Protein AF-E5C8M2-F1 (afdb_monomer)

Secondary structure (DSSP, 8-state):
-PPPHHHHHH-----TTSTTTT-HHHHHHHH--SHHHHHHHHHHHHTTS-EEETTEEE--S---HHHHHHHHHH-TTSEEEEEEE--GGGBS-GGGGGT-HHHHHHHHHTEEEEEEEEEETTEEEEEEEEE--SSB-TTSS-B---EEEEEEE-TTS-BSS-BEEE-

pLDDT: mean 90.91, std 11.19, range [49.12, 98.19]

Sequence (167 aa):
MERDYWLASSLTGTAVGTIFEGRPWVEELMNCVNSEEVRNLFKQYLDGRFDFWNGSISQPGEATWEEKYGLLSLFRGGSHLMYVCVNRSDLADPSLEHRYPKLEKILERGQAYASLSWISENKIKVKECIAEGYNGDEDGYGVEPDTWMIGYLNKEGVLQGSFESSE

Nearest PDB structures (foldseek):
  8rza-assembly1_A-2  TM=4.598E-01  e=8.990E-01  Pyrococcus furiosus
  3epu-assembly1_A  TM=5.017E-01  e=3.102E+00  Salmonella enterica subsp. enterica serovar Typhimurium
  8rzf-assembly1_A  TM=2.882E-01  e=4.785E+00  Sulfolobus acidocaldarius

Structure (mmCIF, N/CA/C/O backbone):
data_AF-E5C8M2-F1
#
_entry.id   AF-E5C8M2-F1
#
loop_
_atom_site.group_PDB
_atom_site.id
_atom_site.type_symbol
_atom_site.label_atom_id
_atom_site.label_alt_id
_atom_site.label_comp_id
_atom_site.label_asym_id
_atom_site.label_entity_id
_atom_site.label_seq_id
_atom_site.pdbx_PDB_ins_code
_atom_site.Cartn_x
_atom_site.Cartn_y
_atom_site.Cartn_z
_atom_site.occupancy
_atom_site.B_iso_or_equiv
_atom_site.auth_seq_id
_atom_site.auth_comp_id
_atom_site.auth_asym_id
_atom_site.auth_atom_id
_atom_site.pdbx_PDB_model_num
ATOM 1 N N . MET A 1 1 ? -14.204 13.467 22.872 1.00 61.62 1 MET A N 1
ATOM 2 C CA . MET A 1 1 ? -12.988 14.024 22.247 1.00 61.62 1 MET A CA 1
ATOM 3 C C . MET A 1 1 ? -13.174 13.857 20.750 1.00 61.62 1 MET A C 1
ATOM 5 O O . MET A 1 1 ? -13.637 12.793 20.359 1.00 61.62 1 MET A O 1
ATOM 9 N N . GLU A 1 2 ? -12.976 14.903 19.953 1.00 77.50 2 GLU A N 1
ATOM 10 C CA . GLU A 1 2 ? -13.143 14.824 18.494 1.00 77.50 2 GLU A CA 1
ATOM 11 C C . GLU A 1 2 ? -11.929 14.117 17.876 1.00 77.50 2 GLU A C 1
ATOM 13 O O . GLU A 1 2 ? -10.813 14.280 18.371 1.00 77.50 2 GLU A O 1
ATOM 18 N N . ARG A 1 3 ? -12.156 13.289 16.850 1.00 85.12 3 ARG A N 1
ATOM 19 C CA . ARG A 1 3 ? -11.085 12.570 16.152 1.00 85.12 3 ARG A CA 1
ATOM 20 C C . ARG A 1 3 ? -10.214 13.565 15.379 1.00 85.12 3 ARG A C 1
ATOM 22 O O . ARG A 1 3 ? -10.747 14.478 14.753 1.00 85.12 3 ARG A O 1
ATOM 29 N N . ASP A 1 4 ? -8.894 13.375 15.399 1.00 89.56 4 ASP A N 1
ATOM 30 C CA . ASP A 1 4 ? -7.969 14.219 14.645 1.00 89.56 4 ASP A CA 1
ATOM 31 C C . ASP A 1 4 ? -8.284 14.176 13.134 1.00 89.56 4 ASP A C 1
ATOM 33 O O . ASP A 1 4 ? -8.757 13.170 12.593 1.00 89.56 4 ASP A O 1
ATOM 37 N N . TYR A 1 5 ? -8.071 15.306 12.453 1.00 90.19 5 TYR A N 1
ATOM 38 C CA . TYR A 1 5 ? -8.447 15.472 11.045 1.00 90.19 5 TYR A CA 1
ATOM 39 C C . TYR A 1 5 ? -7.799 14.417 10.140 1.00 90.19 5 TYR A C 1
ATOM 41 O O . TYR A 1 5 ? -8.436 13.889 9.226 1.00 90.19 5 TYR A O 1
ATOM 49 N N . TRP A 1 6 ? -6.533 14.090 10.395 1.00 91.56 6 TRP A N 1
ATOM 50 C CA . TRP A 1 6 ? -5.766 13.165 9.568 1.00 91.56 6 TRP A CA 1
ATOM 51 C C . TRP A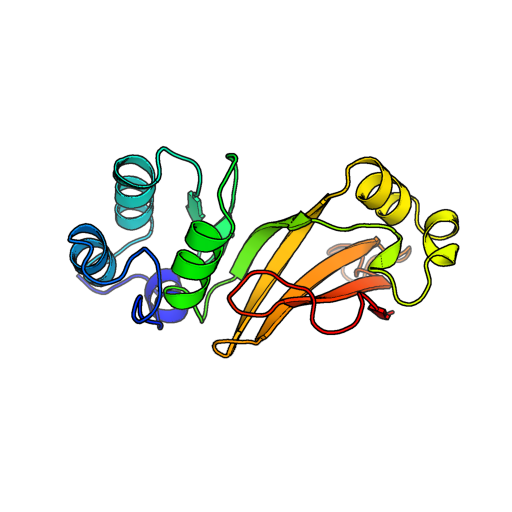 1 6 ? -6.271 11.731 9.691 1.00 91.56 6 TRP A C 1
ATOM 53 O O . TRP A 1 6 ? -6.411 11.030 8.693 1.00 91.56 6 TRP A O 1
ATOM 63 N N . LEU A 1 7 ? -6.596 11.290 10.899 1.00 93.69 7 LEU A N 1
ATOM 64 C CA . LEU A 1 7 ? -7.184 9.990 11.169 1.00 93.69 7 LEU A CA 1
ATOM 65 C C . LEU A 1 7 ? -8.606 9.917 10.616 1.00 93.69 7 LEU A C 1
ATOM 67 O O . LEU A 1 7 ? -8.957 8.926 9.985 1.00 93.69 7 LEU A O 1
ATOM 71 N N . ALA A 1 8 ? -9.409 10.969 10.793 1.00 92.75 8 ALA A N 1
ATOM 72 C CA . ALA A 1 8 ? -10.768 11.027 10.255 1.00 92.75 8 ALA A CA 1
ATOM 73 C C . ALA A 1 8 ? -10.798 10.969 8.719 1.00 92.75 8 ALA A C 1
ATOM 75 O O . ALA A 1 8 ? -11.665 10.312 8.147 1.00 92.75 8 ALA A O 1
ATOM 76 N N . SER A 1 9 ? -9.848 11.631 8.055 1.00 93.25 9 SER A N 1
ATOM 77 C CA . SER A 1 9 ? -9.740 11.635 6.591 1.00 93.25 9 SER A CA 1
ATOM 78 C C . SER A 1 9 ? -9.107 10.362 6.024 1.00 93.25 9 SER A C 1
ATOM 80 O O . SER A 1 9 ? -9.485 9.938 4.933 1.00 93.25 9 SER A O 1
ATOM 82 N N . SER A 1 10 ? -8.190 9.718 6.752 1.00 95.75 10 SER A N 1
ATOM 83 C CA . SER A 1 10 ? -7.494 8.518 6.271 1.00 95.75 10 SER A CA 1
ATOM 84 C C . SER A 1 10 ? -8.232 7.210 6.568 1.00 95.75 10 SER A C 1
ATOM 86 O O . SER A 1 10 ? -8.410 6.402 5.653 1.00 95.75 10 SER A O 1
ATOM 88 N N . LEU A 1 11 ? -8.701 6.998 7.804 1.00 96.56 11 LEU A N 1
ATOM 89 C CA . LEU A 1 11 ? -9.365 5.771 8.269 1.00 96.56 11 LEU A CA 1
ATOM 90 C C . LEU A 1 11 ? -10.860 5.773 7.908 1.00 96.56 11 LEU A C 1
ATOM 92 O O . LEU A 1 11 ? -11.737 5.971 8.748 1.00 96.56 11 LEU A O 1
ATOM 96 N N . THR A 1 12 ? -11.141 5.571 6.624 1.00 96.00 12 THR A N 1
ATOM 97 C CA . THR A 1 12 ? -12.490 5.649 6.029 1.00 96.00 12 THR A CA 1
ATOM 98 C C . THR A 1 12 ? -12.983 4.318 5.454 1.00 96.00 12 THR A C 1
ATOM 100 O O . THR A 1 12 ? -14.054 4.241 4.851 1.00 96.00 12 THR A O 1
ATOM 103 N N . GLY A 1 13 ? -12.183 3.264 5.594 1.00 96.44 13 GLY A N 1
ATOM 104 C CA . GLY A 1 13 ? -12.418 1.952 5.018 1.00 96.44 13 GLY A CA 1
ATOM 105 C C . GLY A 1 13 ? -12.968 0.913 5.989 1.00 96.44 13 GLY A C 1
ATOM 106 O O . GLY A 1 13 ? -13.580 1.223 7.006 1.00 96.44 13 GLY A O 1
ATOM 107 N N . THR A 1 14 ? -12.779 -0.355 5.630 1.00 94.69 14 THR A N 1
ATOM 108 C CA . THR A 1 14 ? -13.267 -1.520 6.378 1.00 94.69 14 THR A CA 1
ATOM 109 C C . THR A 1 14 ? -12.331 -2.701 6.163 1.00 94.69 14 THR A C 1
ATOM 111 O O . THR A 1 14 ? -11.761 -2.836 5.084 1.00 94.69 14 THR A O 1
ATOM 114 N N . ALA A 1 15 ? -12.215 -3.560 7.177 1.00 95.88 15 ALA A N 1
ATOM 115 C CA . ALA A 1 15 ? -11.416 -4.781 7.136 1.00 95.88 15 ALA A CA 1
ATOM 116 C C . ALA A 1 15 ? -12.122 -5.978 6.468 1.00 95.88 15 ALA A C 1
ATOM 118 O O . ALA A 1 15 ? -11.526 -7.052 6.408 1.00 95.88 15 ALA A O 1
ATOM 119 N N . VAL A 1 16 ? -13.370 -5.839 6.003 1.00 95.50 16 VAL A N 1
ATOM 120 C CA . VAL A 1 16 ? -14.122 -6.942 5.370 1.00 95.50 16 VAL A CA 1
ATOM 121 C C . VAL A 1 16 ? -13.342 -7.531 4.191 1.00 95.50 16 VAL A C 1
ATOM 123 O O . VAL A 1 16 ? -12.872 -6.796 3.323 1.00 95.50 16 VAL A O 1
ATOM 126 N N . GLY A 1 17 ? -13.223 -8.858 4.154 1.00 94.75 17 GLY A N 1
ATOM 127 C CA . GLY A 1 17 ? -12.486 -9.600 3.135 1.00 94.75 17 GLY A CA 1
ATOM 128 C C . GLY A 1 17 ? -10.967 -9.588 3.318 1.00 94.75 17 GLY A C 1
ATOM 129 O O . GLY A 1 17 ? -10.252 -9.982 2.400 1.00 94.75 17 GLY A O 1
ATOM 130 N N . THR A 1 18 ? -10.459 -9.136 4.469 1.00 97.44 18 THR A N 1
ATOM 131 C CA . THR A 1 18 ? -9.016 -9.068 4.760 1.00 97.44 18 THR A CA 1
ATOM 132 C C . THR A 1 18 ? -8.635 -9.927 5.960 1.00 97.44 18 THR A C 1
ATOM 134 O O . THR A 1 18 ? -9.486 -10.377 6.725 1.00 97.44 18 THR A O 1
ATOM 137 N N . ILE A 1 19 ? -7.332 -10.094 6.199 1.00 96.75 19 ILE A N 1
ATOM 138 C CA . ILE A 1 19 ? -6.823 -10.811 7.381 1.00 96.75 19 ILE A CA 1
ATOM 139 C C . ILE A 1 19 ? -7.157 -10.129 8.721 1.00 96.75 19 ILE A C 1
ATOM 141 O O . ILE A 1 19 ? -6.955 -10.716 9.792 1.00 96.75 19 ILE A O 1
ATOM 145 N N . PHE A 1 20 ? -7.642 -8.885 8.667 1.00 97.75 20 PHE A N 1
ATOM 146 C CA . PHE A 1 20 ? -8.050 -8.106 9.828 1.00 97.75 20 PHE A CA 1
ATOM 147 C C . PHE A 1 20 ? -9.552 -8.206 10.118 1.00 97.75 20 PHE A C 1
ATOM 149 O O . PHE A 1 20 ? -10.005 -7.714 11.150 1.00 97.75 20 PHE A O 1
ATOM 156 N N . GLU A 1 21 ? -10.333 -8.869 9.262 1.00 97.62 21 GLU A N 1
ATOM 157 C CA . GLU A 1 21 ? -11.759 -9.071 9.504 1.00 97.62 21 GLU A CA 1
ATOM 158 C C . GLU A 1 21 ? -11.999 -9.821 10.825 1.00 97.62 21 GLU A C 1
ATOM 160 O O . GLU A 1 21 ? -11.367 -10.838 11.116 1.00 97.62 21 GLU A O 1
ATOM 165 N N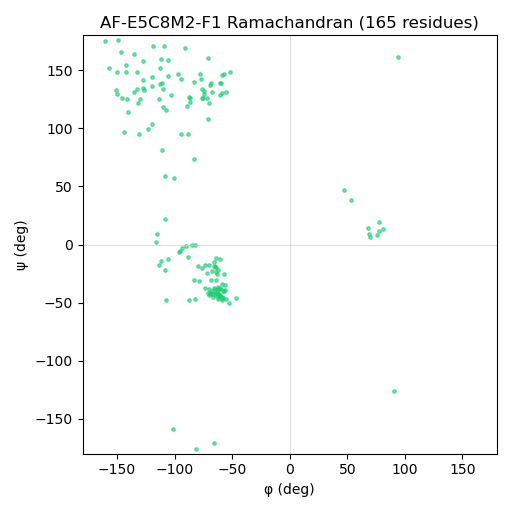 . GLY A 1 22 ? -12.896 -9.285 11.659 1.00 96.44 22 GLY A N 1
ATOM 166 C CA . GLY A 1 22 ? -13.241 -9.867 12.960 1.00 96.44 22 GLY A CA 1
ATOM 167 C C . GLY A 1 22 ? -12.143 -9.781 14.028 1.00 96.44 22 GLY A C 1
ATOM 168 O O . GLY A 1 22 ? -12.305 -10.350 15.108 1.00 96.44 22 GLY A O 1
ATOM 169 N N . ARG A 1 23 ? -11.024 -9.091 13.769 1.00 97.31 23 ARG A N 1
ATOM 170 C CA . ARG A 1 23 ? -9.979 -8.891 14.782 1.00 97.31 23 ARG A CA 1
ATOM 171 C C . ARG A 1 23 ? -10.427 -7.842 15.814 1.00 97.31 23 ARG A C 1
ATOM 173 O O . ARG A 1 23 ? -10.773 -6.736 15.405 1.00 97.31 23 ARG A O 1
ATOM 180 N N . PRO A 1 24 ? -10.345 -8.123 17.132 1.00 95.00 24 PRO A N 1
ATOM 181 C CA . PRO A 1 24 ? -10.792 -7.184 18.171 1.00 95.00 24 PRO A CA 1
ATOM 182 C C . PRO A 1 24 ? -10.117 -5.810 18.100 1.00 95.00 24 PRO A C 1
ATOM 184 O O . PRO A 1 24 ? -10.771 -4.781 18.230 1.00 95.00 24 PRO A O 1
ATOM 187 N N . TRP A 1 25 ? -8.820 -5.785 17.786 1.00 96.25 25 TRP A N 1
ATOM 188 C CA . TRP A 1 25 ? -8.060 -4.539 17.694 1.00 96.25 25 TRP A CA 1
ATOM 189 C C . TRP A 1 25 ? -8.530 -3.613 16.564 1.00 96.25 25 TRP A C 1
ATOM 191 O O . TRP A 1 25 ? -8.252 -2.420 16.606 1.00 96.25 25 TRP A O 1
ATOM 201 N N . VAL A 1 26 ? -9.252 -4.126 15.557 1.00 97.50 26 VAL A N 1
ATOM 202 C CA . VAL A 1 26 ? -9.839 -3.279 14.508 1.00 97.50 26 VAL A CA 1
ATOM 203 C C . VAL A 1 26 ? -10.982 -2.450 15.077 1.00 97.50 26 VAL A C 1
ATOM 205 O O . VAL A 1 26 ? -11.099 -1.279 14.739 1.00 97.50 26 VAL A O 1
ATOM 208 N N . GLU A 1 27 ? -11.799 -3.007 15.971 1.00 95.56 27 GLU A N 1
ATOM 209 C CA . GLU A 1 27 ? -12.829 -2.228 16.664 1.00 95.56 27 GLU A CA 1
ATOM 210 C C . GLU A 1 27 ? -12.191 -1.155 17.556 1.00 95.56 27 GLU A C 1
ATOM 212 O O . GLU A 1 27 ? -12.621 -0.002 17.540 1.00 95.56 27 GLU A O 1
ATOM 217 N N . GLU A 1 28 ? -11.110 -1.495 18.264 1.00 96.62 28 GLU A N 1
ATOM 218 C CA . GLU A 1 28 ? -10.312 -0.523 19.025 1.00 96.62 28 GLU A CA 1
ATOM 219 C C . GLU A 1 28 ? -9.768 0.587 18.108 1.00 96.62 28 GLU A C 1
ATOM 221 O O . GLU A 1 28 ? -9.939 1.770 18.405 1.00 96.62 28 GLU A O 1
ATOM 226 N N . LEU A 1 29 ? -9.214 0.224 16.945 1.00 96.69 29 LEU A N 1
ATOM 227 C CA . LEU A 1 29 ? -8.711 1.164 15.940 1.00 96.69 29 LEU A CA 1
ATOM 228 C C . LEU A 1 29 ? -9.807 2.117 15.449 1.00 96.69 29 LEU A C 1
ATOM 230 O O . LEU A 1 29 ? -9.588 3.326 15.349 1.00 96.69 29 LEU A O 1
ATOM 234 N N . MET A 1 30 ? -11.000 1.595 15.156 1.00 94.44 30 MET A N 1
ATOM 235 C CA . MET A 1 30 ? -12.123 2.411 14.689 1.00 94.44 30 MET A CA 1
ATOM 236 C C . MET A 1 30 ? -12.592 3.421 15.737 1.00 94.44 30 MET A C 1
ATOM 238 O O . MET A 1 30 ? -13.178 4.433 15.353 1.00 94.44 30 MET A O 1
ATOM 242 N N . ASN A 1 31 ? -12.266 3.211 17.012 1.00 94.25 31 ASN A N 1
ATOM 243 C CA . ASN A 1 31 ? -12.572 4.122 18.111 1.00 94.25 31 ASN A CA 1
ATOM 244 C C . ASN A 1 31 ? -11.416 5.066 18.484 1.00 94.25 31 ASN A C 1
ATOM 246 O O . ASN A 1 31 ? -11.633 5.977 19.284 1.00 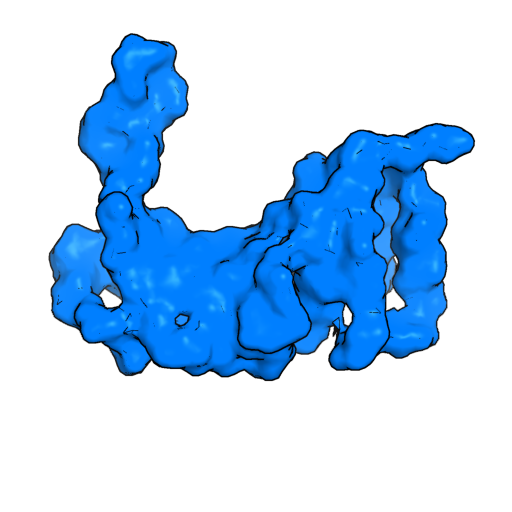94.25 31 ASN A O 1
ATOM 250 N N . CYS A 1 32 ? -10.222 4.912 17.897 1.00 95.12 32 CYS A N 1
ATOM 251 C CA . CYS A 1 32 ? -9.108 5.828 18.148 1.00 95.12 32 CYS A CA 1
ATOM 252 C C . CYS A 1 32 ? -9.469 7.262 17.761 1.00 95.12 32 CYS A C 1
ATOM 254 O O . CYS A 1 32 ? -10.054 7.496 16.700 1.00 95.12 32 CYS A O 1
ATOM 256 N N . VAL A 1 33 ? -9.068 8.237 18.569 1.00 93.75 33 VAL A N 1
ATOM 257 C CA . VAL A 1 33 ? -9.313 9.663 18.309 1.00 93.75 33 VAL A CA 1
ATOM 258 C C . VAL A 1 33 ? -8.061 10.403 17.857 1.00 93.75 33 VAL A C 1
ATOM 260 O O . VAL A 1 33 ? -8.176 11.520 17.366 1.00 93.75 33 VAL A O 1
ATOM 263 N N . ASN A 1 34 ? -6.875 9.809 17.979 1.00 92.38 34 ASN A N 1
ATOM 264 C CA . ASN A 1 34 ? -5.632 10.454 17.569 1.00 92.38 34 ASN A CA 1
ATOM 265 C C . ASN A 1 34 ? -4.586 9.467 17.031 1.00 92.38 34 ASN A C 1
ATOM 267 O O . ASN A 1 34 ? -4.665 8.253 17.221 1.00 92.38 34 ASN A O 1
ATOM 271 N N . SER A 1 35 ? -3.566 10.023 16.383 1.00 92.19 35 SER A N 1
ATOM 272 C CA . SER A 1 35 ? -2.444 9.275 15.808 1.00 92.19 35 SER A CA 1
ATOM 273 C C . SER A 1 35 ? -1.588 8.519 16.842 1.00 92.19 35 SER A C 1
ATOM 275 O O . SER A 1 35 ? -0.942 7.533 16.499 1.00 92.19 35 SER A O 1
ATOM 277 N N . GLU A 1 36 ? -1.537 8.945 18.107 1.00 93.25 36 GLU A N 1
ATOM 278 C CA . GLU A 1 36 ? -0.776 8.237 19.149 1.00 93.25 36 GLU A CA 1
ATOM 279 C C . GLU A 1 36 ? -1.421 6.898 19.520 1.00 93.25 36 GLU A C 1
ATOM 281 O O . GLU A 1 36 ? -0.726 5.885 19.591 1.00 93.25 36 GLU A O 1
ATOM 286 N N . GLU A 1 37 ? -2.744 6.866 19.666 1.00 95.06 37 GLU A N 1
ATOM 287 C CA . GLU A 1 37 ? -3.502 5.640 19.932 1.00 95.06 37 GLU A CA 1
ATOM 288 C C . GLU A 1 37 ? -3.338 4.618 18.802 1.00 95.06 37 GLU A C 1
ATOM 290 O O . GLU A 1 37 ? -3.043 3.452 19.067 1.00 95.06 37 GLU A O 1
ATOM 295 N N . VAL A 1 38 ? -3.422 5.066 17.544 1.00 95.81 38 VAL A N 1
ATOM 296 C CA . VAL A 1 38 ? -3.199 4.204 16.369 1.00 95.81 38 VAL A CA 1
ATOM 297 C C . VAL A 1 38 ? -1.799 3.597 16.394 1.00 95.81 38 VAL A C 1
ATOM 299 O O . VAL A 1 38 ? -1.644 2.391 16.205 1.00 95.81 38 VAL A O 1
ATOM 302 N N . ARG A 1 39 ? -0.770 4.403 16.679 1.00 95.00 39 ARG A N 1
ATOM 303 C CA . ARG A 1 39 ? 0.612 3.909 16.780 1.00 95.00 39 ARG A CA 1
ATOM 304 C C . ARG A 1 39 ? 0.787 2.900 17.907 1.00 95.00 39 ARG A C 1
ATOM 306 O O . ARG A 1 39 ? 1.523 1.931 17.740 1.00 95.00 39 ARG A O 1
ATOM 313 N N . ASN A 1 40 ? 0.127 3.102 19.044 1.00 95.56 40 ASN A N 1
ATOM 314 C CA . ASN A 1 40 ? 0.168 2.147 20.149 1.00 95.56 40 ASN A CA 1
ATOM 315 C C . ASN A 1 40 ? -0.486 0.814 19.757 1.00 95.56 40 ASN A C 1
ATOM 317 O O . ASN A 1 40 ? 0.102 -0.237 20.014 1.00 95.56 40 ASN A O 1
ATOM 321 N N . LEU A 1 41 ? -1.619 0.846 19.045 1.00 96.50 41 LEU A N 1
ATOM 322 C CA . LEU A 1 41 ? -2.234 -0.361 18.483 1.00 96.50 41 LEU A CA 1
ATOM 323 C C . LEU A 1 41 ? -1.322 -1.048 17.460 1.00 96.50 41 LEU A C 1
ATOM 325 O O . LEU A 1 41 ? -1.134 -2.261 17.528 1.00 96.50 41 LEU A O 1
ATOM 329 N N . PHE A 1 42 ? -0.706 -0.299 16.544 1.00 95.94 42 PHE A N 1
ATOM 330 C CA . PHE A 1 42 ? 0.220 -0.867 15.559 1.00 95.94 42 PHE A CA 1
ATOM 331 C C . PHE A 1 42 ? 1.422 -1.530 16.238 1.00 95.94 42 PHE A C 1
ATOM 333 O O . PHE A 1 42 ? 1.790 -2.645 15.879 1.00 95.94 42 PHE A O 1
ATOM 340 N N . LYS A 1 43 ? 2.001 -0.912 17.273 1.00 94.50 43 LYS A N 1
ATOM 341 C CA . LYS A 1 43 ? 3.077 -1.531 18.064 1.00 94.50 43 LYS A CA 1
ATOM 342 C C . LYS A 1 43 ? 2.624 -2.824 18.738 1.00 94.50 43 LYS A C 1
ATOM 344 O O . LYS A 1 43 ? 3.357 -3.804 18.709 1.00 94.50 43 LYS A O 1
ATOM 349 N N . GLN A 1 44 ? 1.430 -2.832 19.324 1.00 96.06 44 GLN A N 1
ATOM 350 C CA . GLN A 1 44 ? 0.911 -3.982 20.061 1.00 96.06 44 GLN A CA 1
ATOM 351 C C . GLN A 1 44 ? 0.539 -5.160 19.151 1.00 96.06 44 GLN A C 1
ATOM 353 O O . GLN A 1 44 ? 0.806 -6.308 19.500 1.00 96.06 44 GLN A O 1
ATOM 358 N N . TYR A 1 45 ? -0.096 -4.892 18.009 1.00 96.00 45 TYR A N 1
ATOM 359 C CA . TYR A 1 45 ? -0.717 -5.929 17.178 1.00 96.00 45 TYR A CA 1
ATOM 360 C C . TYR A 1 45 ? 0.028 -6.214 15.872 1.00 96.00 45 TYR A C 1
ATOM 362 O O . TYR A 1 45 ? -0.124 -7.301 15.315 1.00 96.00 45 TYR A O 1
ATOM 370 N N . LEU A 1 46 ? 0.838 -5.269 15.394 1.00 95.56 46 LEU A N 1
ATOM 371 C CA . LEU A 1 46 ? 1.626 -5.388 14.164 1.00 95.56 46 LEU A CA 1
ATOM 372 C C . LEU A 1 46 ? 3.137 -5.373 14.433 1.00 95.56 46 LEU A C 1
ATOM 374 O O . LEU A 1 46 ? 3.918 -5.315 13.489 1.00 95.56 46 LEU A O 1
ATOM 378 N N . ASP A 1 47 ? 3.551 -5.441 15.703 1.00 92.62 47 ASP A N 1
ATOM 379 C CA . ASP A 1 47 ? 4.945 -5.638 16.132 1.00 92.62 47 ASP A CA 1
ATOM 380 C C . ASP A 1 47 ? 5.930 -4.631 15.508 1.00 92.62 47 ASP A C 1
ATOM 382 O O . ASP A 1 47 ? 7.028 -4.964 15.069 1.00 92.62 47 ASP A O 1
ATOM 386 N N . GLY A 1 48 ? 5.490 -3.376 15.370 1.00 87.38 48 GLY A N 1
ATOM 387 C CA . GLY A 1 48 ? 6.306 -2.302 14.799 1.00 87.38 48 GLY A CA 1
ATOM 388 C C . GLY A 1 48 ? 6.599 -2.430 13.299 1.00 87.38 48 GLY A C 1
ATOM 389 O O . GLY A 1 48 ? 7.386 -1.641 12.781 1.00 87.38 48 GLY A O 1
ATOM 390 N N . ARG A 1 49 ? 5.961 -3.364 12.576 1.00 95.44 49 ARG A N 1
ATOM 391 C CA . ARG A 1 49 ? 6.085 -3.488 11.109 1.00 95.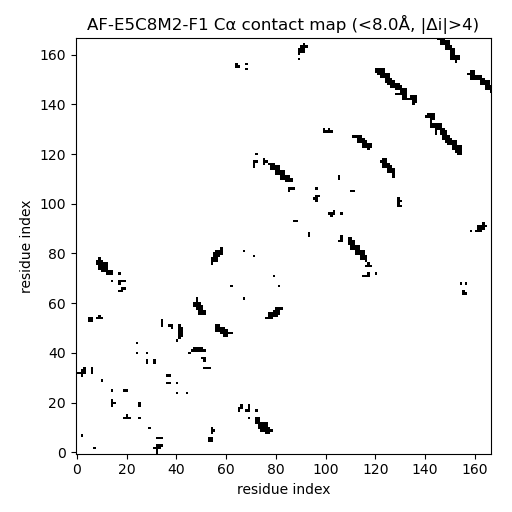44 49 ARG A CA 1
ATOM 392 C C . ARG A 1 49 ? 5.543 -2.275 10.357 1.00 95.44 49 ARG A C 1
ATOM 394 O O . ARG A 1 49 ? 5.971 -2.016 9.233 1.00 95.44 49 ARG A O 1
ATOM 401 N N . PHE A 1 50 ? 4.630 -1.543 10.992 1.00 97.50 50 PHE A N 1
ATOM 402 C CA . PHE A 1 50 ? 3.971 -0.360 10.456 1.00 97.50 50 PHE A CA 1
ATOM 403 C C . PHE A 1 50 ? 3.980 0.781 11.471 1.00 97.50 50 PHE A C 1
ATOM 405 O O . PHE A 1 50 ? 3.891 0.548 12.678 1.00 97.50 50 PHE A O 1
ATOM 412 N N . ASP A 1 51 ? 4.029 2.011 10.968 1.00 96.25 51 ASP A N 1
ATOM 413 C CA . ASP A 1 51 ? 3.841 3.232 11.752 1.00 96.25 51 ASP A CA 1
ATOM 414 C C . ASP A 1 51 ? 2.766 4.119 11.109 1.00 96.25 51 ASP A C 1
ATOM 416 O O . ASP A 1 51 ? 2.473 3.988 9.918 1.00 96.25 51 ASP A O 1
ATOM 420 N N . PHE A 1 52 ? 2.165 5.008 11.901 1.00 95.06 52 PHE A N 1
ATOM 421 C CA . PHE A 1 52 ? 1.119 5.926 11.451 1.00 95.06 52 PHE A CA 1
ATOM 422 C C . PHE A 1 52 ? 1.422 7.365 11.864 1.00 95.06 52 PHE A C 1
ATOM 424 O O . PHE A 1 52 ? 1.579 7.670 13.048 1.00 95.06 52 PHE A O 1
ATOM 431 N N . TRP A 1 53 ? 1.444 8.274 10.893 1.00 91.44 53 TRP A N 1
ATOM 432 C CA . TRP A 1 53 ? 1.681 9.692 11.135 1.00 91.44 53 TRP A CA 1
ATOM 433 C C . TRP A 1 53 ? 0.970 10.560 10.101 1.00 91.44 53 TRP A C 1
ATOM 435 O O . TRP A 1 53 ? 1.125 10.343 8.902 1.00 91.44 53 TRP A O 1
ATOM 445 N N . ASN A 1 54 ? 0.211 11.564 10.554 1.00 87.94 54 ASN A N 1
ATOM 446 C CA . ASN A 1 54 ? -0.479 12.535 9.693 1.00 87.94 54 ASN A CA 1
ATOM 447 C C . ASN A 1 54 ? -1.250 11.884 8.527 1.00 87.94 54 ASN A C 1
ATOM 449 O O . ASN A 1 54 ? -1.122 12.289 7.373 1.00 87.94 54 ASN A O 1
ATOM 453 N N . GLY A 1 55 ? -2.019 10.829 8.817 1.00 87.81 55 GLY A N 1
ATOM 454 C CA . GLY A 1 55 ? -2.847 10.160 7.807 1.00 87.81 55 GLY A CA 1
ATOM 455 C C . GLY A 1 55 ? -2.049 9.275 6.850 1.00 87.81 55 GLY A C 1
ATOM 456 O O . GLY A 1 55 ? -2.604 8.788 5.866 1.00 87.81 55 GLY A O 1
ATOM 457 N N . SER A 1 56 ? -0.761 9.069 7.135 1.00 93.00 56 SER A N 1
ATOM 458 C CA . SER A 1 56 ? 0.132 8.232 6.348 1.00 93.00 56 SER A CA 1
ATOM 459 C C . SER A 1 56 ? 0.553 6.986 7.116 1.00 93.00 56 SER A C 1
ATOM 461 O O . SER A 1 56 ? 0.888 7.073 8.297 1.00 93.00 56 SER A O 1
ATOM 463 N N . ILE A 1 57 ? 0.578 5.844 6.434 1.00 97.06 57 ILE A N 1
ATOM 464 C CA . ILE A 1 57 ? 1.146 4.595 6.947 1.00 97.06 57 ILE A CA 1
ATOM 465 C C . ILE A 1 57 ? 2.504 4.369 6.300 1.00 97.06 57 ILE A C 1
ATOM 467 O O . ILE A 1 57 ? 2.612 4.392 5.076 1.00 97.06 57 ILE A O 1
ATOM 471 N N . SER A 1 58 ? 3.529 4.113 7.103 1.00 96.94 58 SER A N 1
ATOM 472 C CA . SER A 1 58 ? 4.844 3.683 6.624 1.00 96.94 58 SER A CA 1
ATOM 473 C C . SER A 1 58 ? 5.125 2.243 7.044 1.00 96.94 58 SER A C 1
ATOM 475 O O . SER A 1 58 ? 4.608 1.771 8.058 1.00 96.94 58 SER A O 1
ATOM 477 N N . GLN A 1 59 ? 5.940 1.537 6.260 1.00 96.81 59 GLN A N 1
ATOM 478 C CA . GLN A 1 59 ? 6.349 0.156 6.526 1.00 96.81 59 GLN A CA 1
ATOM 479 C C . GLN A 1 59 ? 7.848 0.090 6.890 1.00 96.81 59 GLN A C 1
ATOM 481 O O . GLN A 1 59 ? 8.674 -0.206 6.022 1.00 96.81 59 GLN A O 1
ATOM 486 N N . PRO A 1 60 ? 8.236 0.378 8.148 1.00 91.81 60 PRO A N 1
ATOM 487 C CA . PRO A 1 60 ? 9.626 0.266 8.594 1.00 91.81 60 PRO A CA 1
ATOM 488 C C . PRO A 1 60 ? 10.125 -1.184 8.733 1.00 91.81 60 PRO A C 1
ATOM 490 O O . PRO A 1 60 ? 11.332 -1.403 8.656 1.00 91.81 60 PRO A O 1
ATOM 493 N N . GLY A 1 61 ? 9.236 -2.162 8.950 1.00 90.19 61 GLY A N 1
ATOM 494 C CA . GLY A 1 61 ? 9.593 -3.578 9.114 1.00 90.19 61 GLY A CA 1
ATOM 495 C C . GLY A 1 61 ? 9.185 -4.457 7.930 1.00 90.19 61 GLY A C 1
ATOM 496 O O . GLY A 1 61 ? 8.449 -4.036 7.041 1.00 90.19 61 GLY A O 1
ATOM 497 N N . GLU A 1 62 ? 9.638 -5.709 7.902 1.00 93.44 62 GLU A N 1
ATOM 498 C CA . GLU A 1 62 ? 9.160 -6.683 6.913 1.00 93.44 62 GLU A CA 1
ATOM 499 C C . GLU A 1 62 ? 7.695 -7.029 7.175 1.00 93.44 62 GLU A C 1
ATOM 501 O O . GLU A 1 62 ? 7.335 -7.329 8.307 1.00 93.44 62 GLU A O 1
ATOM 506 N N . ALA A 1 63 ? 6.856 -6.999 6.140 1.00 96.06 63 ALA A N 1
ATOM 507 C CA . ALA A 1 63 ? 5.433 -7.295 6.254 1.00 96.06 63 ALA A CA 1
ATOM 508 C C . ALA A 1 63 ? 4.924 -8.074 5.042 1.00 96.06 63 ALA A C 1
ATOM 510 O O . ALA A 1 63 ? 5.394 -7.879 3.913 1.00 96.06 63 ALA A O 1
ATOM 511 N N . THR A 1 64 ? 3.925 -8.917 5.285 1.00 96.38 64 THR A N 1
ATOM 512 C CA . THR A 1 64 ? 3.229 -9.681 4.244 1.00 96.38 64 THR A CA 1
ATOM 513 C C . THR A 1 64 ? 2.364 -8.769 3.378 1.00 96.38 64 THR A C 1
ATOM 515 O O . THR A 1 64 ? 2.030 -7.644 3.765 1.00 96.38 64 THR A O 1
ATOM 518 N N . TRP A 1 65 ? 1.995 -9.231 2.182 1.00 97.25 65 TRP A N 1
ATOM 519 C CA . TRP A 1 65 ? 1.090 -8.456 1.337 1.00 97.25 65 TRP A CA 1
ATOM 520 C C . TRP A 1 65 ? -0.301 -8.338 1.971 1.00 97.25 65 TRP A C 1
ATOM 522 O O . TRP A 1 65 ? -0.916 -7.278 1.924 1.00 97.25 65 TRP A O 1
ATOM 532 N N . GLU A 1 66 ? -0.771 -9.391 2.626 1.00 97.44 66 GLU A N 1
ATOM 533 C CA . GLU A 1 66 ? -2.068 -9.446 3.282 1.00 97.44 66 GLU A CA 1
ATOM 534 C C . GLU A 1 66 ? -2.199 -8.391 4.389 1.00 97.44 66 GLU A C 1
ATOM 536 O O . GLU A 1 66 ? -3.247 -7.758 4.515 1.00 97.44 66 GLU A O 1
ATOM 541 N N . GLU A 1 67 ? -1.130 -8.144 5.153 1.00 97.56 67 GLU A N 1
ATOM 542 C CA . GLU A 1 67 ? -1.082 -7.059 6.142 1.00 97.56 67 GLU A CA 1
ATOM 543 C C . GLU A 1 67 ? -1.132 -5.679 5.485 1.00 97.56 67 GLU A C 1
ATOM 545 O O . GLU A 1 67 ? -1.914 -4.824 5.911 1.00 97.56 67 GLU A O 1
ATOM 550 N N . LYS A 1 68 ? -0.347 -5.469 4.419 1.00 97.94 68 LYS A N 1
ATOM 551 C CA . LYS A 1 68 ? -0.358 -4.214 3.648 1.00 97.94 68 LYS A CA 1
ATOM 552 C C . LYS A 1 68 ? -1.750 -3.946 3.086 1.00 97.94 68 LYS A C 1
ATOM 554 O O . LYS A 1 68 ? -2.287 -2.857 3.264 1.00 97.94 68 LYS A O 1
ATOM 559 N N . TYR A 1 69 ? -2.363 -4.952 2.464 1.00 98.19 69 TYR A N 1
ATOM 560 C CA . TYR A 1 69 ? -3.709 -4.868 1.911 1.00 98.19 69 TYR A CA 1
ATOM 561 C C . TYR A 1 69 ? -4.758 -4.605 2.992 1.00 98.19 69 TYR A C 1
ATOM 563 O O . TYR A 1 69 ? -5.623 -3.750 2.809 1.00 98.19 69 TYR A O 1
ATOM 571 N N . GLY A 1 70 ? -4.660 -5.274 4.143 1.00 97.88 70 GLY A N 1
ATOM 572 C CA . GLY A 1 70 ? -5.520 -5.012 5.293 1.00 97.88 70 GLY A CA 1
ATOM 573 C C . GLY A 1 70 ? -5.471 -3.544 5.723 1.00 97.88 70 GLY A C 1
ATOM 574 O O . GLY A 1 70 ? -6.516 -2.910 5.872 1.00 97.88 70 GLY A O 1
ATOM 575 N N . LEU A 1 71 ? -4.275 -2.961 5.835 1.00 97.88 71 LEU A N 1
ATOM 576 C CA . LEU A 1 71 ? -4.114 -1.548 6.188 1.00 97.88 71 LEU A CA 1
ATOM 577 C C . LEU A 1 71 ? -4.605 -0.607 5.082 1.00 97.88 71 LEU A C 1
ATOM 579 O O . LEU A 1 71 ? -5.306 0.357 5.383 1.00 97.88 71 LEU A O 1
ATOM 583 N N . LEU A 1 72 ? -4.324 -0.904 3.813 1.00 97.81 72 LEU A N 1
ATOM 584 C CA . LEU A 1 72 ? -4.858 -0.164 2.662 1.00 97.81 72 LEU A CA 1
ATOM 585 C C . LEU A 1 72 ? -6.395 -0.166 2.648 1.00 97.81 72 LEU A C 1
ATOM 587 O O . LEU A 1 72 ? -7.018 0.857 2.363 1.00 97.81 72 LEU A O 1
ATOM 591 N N . SER A 1 73 ? -7.010 -1.302 2.991 1.00 97.38 73 SER A N 1
ATOM 592 C CA . SER A 1 73 ? -8.466 -1.468 3.016 1.00 97.38 73 SER A CA 1
ATOM 593 C C . SER A 1 73 ? -9.148 -0.663 4.121 1.00 97.38 73 SER A C 1
ATOM 595 O O . SER A 1 73 ? -10.283 -0.221 3.921 1.00 97.38 73 SER A O 1
ATOM 597 N N . LEU A 1 74 ? -8.451 -0.451 5.244 1.00 97.81 74 LEU A N 1
ATOM 598 C CA . LEU A 1 74 ? -8.884 0.342 6.394 1.00 97.81 74 LEU A CA 1
ATOM 599 C C . LEU A 1 74 ? -8.628 1.839 6.167 1.00 97.81 74 LEU A C 1
ATOM 601 O O . LEU A 1 74 ? -9.527 2.657 6.354 1.00 97.81 74 LEU A O 1
ATOM 605 N N . PHE A 1 75 ? -7.435 2.208 5.705 1.00 97.44 75 PHE A N 1
ATOM 606 C CA . PHE A 1 75 ? -6.996 3.597 5.550 1.00 97.44 75 PHE A CA 1
ATOM 607 C C . PHE A 1 75 ? -7.091 4.079 4.096 1.00 97.44 75 PHE A C 1
ATOM 609 O O . PHE A 1 75 ? -6.111 4.511 3.486 1.00 97.44 75 PHE A O 1
ATOM 616 N N . ARG A 1 76 ? -8.294 4.001 3.518 1.00 96.38 76 ARG A N 1
ATOM 617 C CA . ARG A 1 76 ? -8.536 4.284 2.091 1.00 96.38 76 ARG A CA 1
ATOM 618 C C . ARG A 1 76 ? -8.263 5.729 1.679 1.00 96.38 76 ARG A C 1
ATOM 620 O O . ARG A 1 76 ? -7.910 5.962 0.530 1.00 96.38 76 ARG A O 1
ATOM 627 N N . GLY A 1 77 ? -8.459 6.683 2.589 1.00 93.25 77 GLY A N 1
ATOM 628 C CA . GLY A 1 77 ? -8.196 8.103 2.333 1.00 93.25 77 GLY A CA 1
ATOM 629 C C . GLY A 1 77 ? -6.773 8.538 2.684 1.00 93.25 77 GLY A C 1
ATOM 630 O O . GLY A 1 77 ? -6.447 9.713 2.549 1.00 93.25 77 GLY A O 1
ATOM 631 N N . GLY A 1 78 ? -5.950 7.616 3.192 1.00 91.38 78 GLY A N 1
ATOM 632 C CA . GLY A 1 78 ? -4.581 7.889 3.611 1.00 91.38 78 GLY A CA 1
ATOM 633 C C . GLY A 1 78 ? -3.551 7.673 2.507 1.00 91.38 78 GLY A C 1
ATOM 634 O O . GLY A 1 78 ? -3.825 7.068 1.469 1.00 91.38 78 GLY A O 1
ATOM 635 N N . SER A 1 79 ? -2.334 8.128 2.786 1.00 89.69 79 SER A N 1
ATOM 636 C CA . SER A 1 79 ? -1.148 7.831 1.981 1.00 89.69 79 SER A CA 1
ATOM 637 C C . SER A 1 79 ? -0.411 6.631 2.567 1.00 89.69 79 SER A C 1
ATOM 639 O O . SER A 1 79 ? -0.309 6.488 3.781 1.00 89.69 7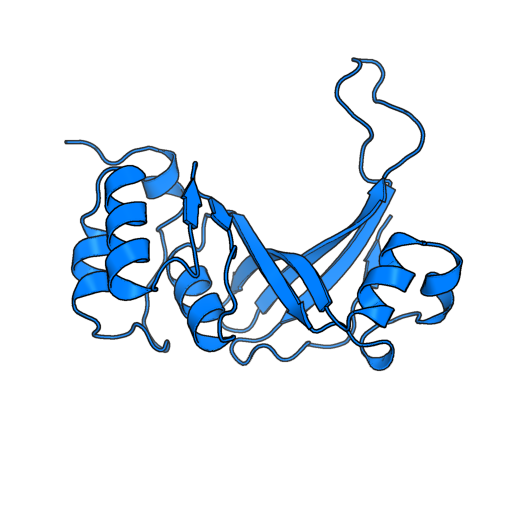9 SER A O 1
ATOM 641 N N . HIS A 1 80 ? 0.142 5.762 1.729 1.00 97.06 80 HIS A N 1
ATOM 642 C CA . HIS A 1 80 ? 0.858 4.575 2.199 1.00 97.06 80 HIS A CA 1
ATOM 643 C C . HIS A 1 80 ? 2.242 4.547 1.579 1.00 97.06 80 HIS A C 1
ATOM 645 O O . HIS A 1 80 ? 2.360 4.751 0.378 1.00 97.06 80 HIS A O 1
ATOM 651 N N . LEU A 1 81 ? 3.277 4.306 2.374 1.00 96.94 81 LEU A N 1
ATOM 652 C CA . LEU A 1 81 ? 4.659 4.144 1.932 1.00 96.94 81 LEU A CA 1
ATOM 653 C C . LEU A 1 81 ? 5.115 2.742 2.333 1.00 96.94 81 LEU A C 1
ATOM 655 O O . LEU A 1 81 ? 5.328 2.459 3.513 1.00 96.94 81 LEU A O 1
ATOM 659 N N . MET A 1 82 ? 5.176 1.834 1.362 1.00 97.62 82 MET A N 1
ATOM 660 C CA . MET A 1 82 ? 5.372 0.405 1.609 1.00 97.62 82 MET A CA 1
ATOM 661 C C . MET A 1 82 ? 6.275 -0.220 0.548 1.00 97.62 82 MET A C 1
ATOM 663 O O . MET A 1 82 ? 6.359 0.254 -0.585 1.00 97.62 82 MET A O 1
ATOM 667 N N . TYR A 1 83 ? 6.941 -1.315 0.908 1.00 97.06 83 TYR A N 1
ATOM 668 C CA . TYR A 1 83 ? 7.758 -2.068 -0.036 1.00 97.06 83 TYR A CA 1
ATOM 669 C C . TYR A 1 83 ? 6.883 -2.905 -0.970 1.00 97.06 83 TYR A C 1
ATOM 671 O O . TYR A 1 83 ? 5.992 -3.630 -0.515 1.00 97.06 83 TYR A O 1
ATOM 679 N N . VAL A 1 84 ? 7.175 -2.856 -2.265 1.00 96.44 84 VAL A N 1
ATOM 680 C CA . VAL A 1 84 ? 6.543 -3.662 -3.317 1.00 96.44 84 VAL A CA 1
ATOM 681 C C . VAL A 1 84 ? 7.615 -4.372 -4.128 1.00 96.44 84 VAL A C 1
ATOM 683 O O . VAL A 1 84 ? 8.669 -3.796 -4.392 1.00 96.44 84 VAL A O 1
ATOM 686 N N . CYS A 1 85 ? 7.353 -5.616 -4.520 1.00 95.19 85 CYS A N 1
ATOM 687 C CA . CYS A 1 85 ? 8.242 -6.346 -5.415 1.00 95.19 85 CYS A CA 1
ATOM 688 C C . CYS A 1 85 ? 8.194 -5.726 -6.814 1.00 95.19 85 CYS A C 1
ATOM 690 O O . CYS A 1 85 ? 7.120 -5.378 -7.304 1.00 95.19 85 CYS A O 1
ATOM 692 N N . VAL A 1 86 ? 9.360 -5.593 -7.439 1.00 95.12 86 VAL A N 1
ATOM 693 C CA . VAL A 1 86 ? 9.505 -5.060 -8.795 1.00 95.12 86 VAL A CA 1
ATOM 694 C C . VAL A 1 86 ? 10.574 -5.873 -9.502 1.00 95.12 86 VAL A C 1
ATOM 696 O O . VAL A 1 86 ? 11.746 -5.819 -9.132 1.00 95.12 86 VAL A O 1
ATOM 699 N N . ASN A 1 87 ? 10.176 -6.621 -10.524 1.00 94.06 87 ASN A N 1
ATOM 700 C CA . ASN A 1 87 ? 11.089 -7.370 -11.373 1.00 94.06 87 ASN A CA 1
ATOM 701 C C . ASN A 1 87 ? 11.241 -6.683 -12.725 1.00 94.06 87 ASN A C 1
ATOM 703 O O . ASN A 1 87 ? 10.364 -5.957 -13.188 1.00 94.06 87 ASN A O 1
ATOM 707 N N . ARG A 1 88 ? 12.334 -6.991 -13.424 1.00 93.62 88 ARG A N 1
ATOM 708 C CA . ARG A 1 88 ? 12.562 -6.473 -14.779 1.00 93.62 88 ARG A CA 1
ATOM 709 C C . ARG A 1 88 ? 11.448 -6.875 -15.755 1.00 93.62 88 ARG A C 1
ATOM 711 O O . ARG A 1 88 ? 11.106 -6.095 -16.633 1.00 93.62 88 ARG A O 1
ATOM 718 N N . SER A 1 89 ? 10.86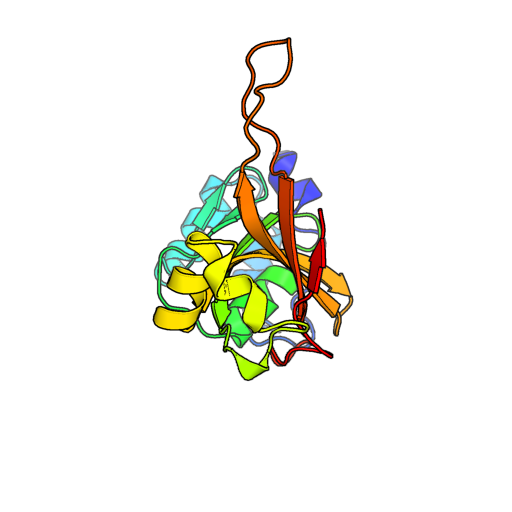5 -8.064 -15.579 1.00 94.44 89 SER A N 1
ATOM 719 C CA . SER A 1 89 ? 9.715 -8.548 -16.360 1.00 94.44 89 SER A CA 1
ATOM 720 C C . SER A 1 89 ? 8.435 -7.747 -16.145 1.00 94.44 89 SER A C 1
ATOM 722 O O . SER A 1 89 ? 7.517 -7.852 -16.951 1.00 94.44 89 SER A O 1
ATOM 724 N N . ASP A 1 90 ? 8.370 -6.983 -15.058 1.00 94.50 90 ASP A N 1
ATOM 725 C CA . ASP A 1 90 ? 7.176 -6.252 -14.657 1.00 94.50 90 ASP A CA 1
ATOM 726 C C . ASP A 1 90 ? 7.135 -4.865 -15.309 1.00 94.50 90 ASP A C 1
ATOM 728 O O . ASP A 1 90 ? 6.110 -4.195 -15.246 1.00 94.50 90 ASP A O 1
ATOM 732 N N . LEU A 1 91 ? 8.227 -4.414 -15.938 1.00 94.62 91 LEU A N 1
ATOM 733 C CA . LEU A 1 91 ? 8.308 -3.118 -16.609 1.00 94.62 91 LEU A CA 1
ATOM 734 C C . LEU A 1 91 ? 7.731 -3.179 -18.027 1.00 94.62 91 LEU A C 1
ATOM 736 O O . LEU A 1 91 ? 7.998 -4.116 -18.778 1.00 94.62 91 LEU A O 1
ATOM 740 N N . ALA A 1 92 ? 7.004 -2.133 -18.424 1.00 94.75 92 ALA A N 1
ATOM 741 C CA . ALA A 1 92 ? 6.531 -1.962 -19.797 1.00 94.75 92 ALA A CA 1
ATOM 742 C C . ALA A 1 92 ? 7.699 -1.771 -20.782 1.00 94.75 92 ALA A C 1
ATOM 744 O O . ALA A 1 92 ? 7.673 -2.307 -21.887 1.00 94.75 92 ALA A O 1
ATOM 745 N N . ASP A 1 93 ? 8.732 -1.040 -20.353 1.00 91.69 93 ASP A N 1
ATOM 746 C CA . ASP A 1 93 ? 9.986 -0.861 -21.081 1.00 91.69 93 ASP A CA 1
ATOM 747 C C . ASP A 1 93 ? 11.183 -1.114 -20.146 1.00 91.69 93 ASP A C 1
ATOM 749 O O . ASP A 1 93 ? 11.622 -0.215 -19.421 1.00 91.69 93 ASP A O 1
ATOM 753 N N . PRO A 1 94 ? 11.730 -2.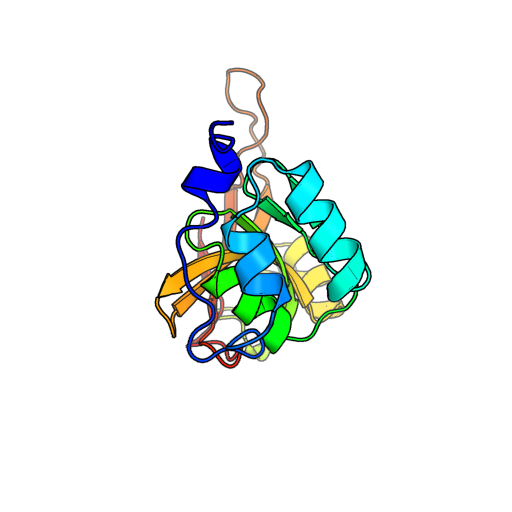342 -20.146 1.00 86.31 94 PRO A N 1
ATOM 754 C CA . PRO A 1 94 ? 12.893 -2.688 -19.336 1.00 86.31 94 PRO A CA 1
ATOM 755 C C . PRO A 1 94 ? 14.165 -1.907 -19.687 1.00 86.31 94 PRO A C 1
ATOM 757 O O . PRO A 1 94 ? 15.061 -1.812 -18.853 1.00 86.31 94 PRO A O 1
ATOM 760 N N . SER A 1 95 ? 14.271 -1.351 -20.901 1.00 87.38 95 SER A N 1
ATOM 761 C CA . SER A 1 95 ? 15.486 -0.659 -21.353 1.00 87.38 95 SER A CA 1
ATOM 762 C C . SER A 1 95 ? 15.726 0.671 -20.629 1.00 87.38 95 SER A C 1
ATOM 764 O O . SER A 1 95 ? 16.854 1.168 -20.586 1.00 87.38 95 SER A O 1
ATOM 766 N N . LEU A 1 96 ? 14.681 1.213 -19.992 1.00 84.88 96 LEU A N 1
ATOM 767 C CA . LEU A 1 96 ? 14.733 2.446 -19.210 1.00 84.88 96 LEU A CA 1
ATOM 768 C C . LEU A 1 96 ? 15.608 2.340 -17.955 1.00 84.88 96 LEU A C 1
ATOM 770 O O . LEU A 1 96 ? 15.991 3.376 -17.410 1.00 84.88 96 LEU A O 1
ATOM 774 N N . GLU A 1 97 ? 15.973 1.132 -17.508 1.00 82.56 97 GLU A N 1
ATOM 775 C CA . GLU A 1 97 ? 16.876 0.952 -16.362 1.00 82.56 97 GLU A CA 1
ATOM 776 C C . GLU A 1 97 ? 18.213 1.685 -16.559 1.00 82.56 97 GLU A C 1
ATOM 778 O O . GLU A 1 97 ? 18.722 2.293 -15.623 1.00 82.56 97 GLU A O 1
ATOM 783 N N . HIS A 1 98 ? 18.723 1.748 -17.794 1.00 85.44 98 HIS A N 1
ATOM 784 C CA . HIS A 1 98 ? 19.963 2.462 -18.117 1.00 85.44 98 HIS A CA 1
ATOM 785 C C . HIS A 1 98 ? 19.800 3.988 -18.170 1.00 85.44 98 HIS A C 1
ATOM 787 O O . HIS A 1 98 ? 20.788 4.717 -18.072 1.00 85.44 98 HIS A O 1
ATOM 793 N N . ARG A 1 99 ? 18.567 4.485 -18.348 1.00 86.25 99 ARG A N 1
ATOM 794 C CA . ARG A 1 99 ? 18.251 5.923 -18.353 1.00 86.25 99 ARG A CA 1
ATOM 795 C C . ARG A 1 99 ? 18.067 6.456 -16.932 1.00 86.25 99 ARG A C 1
ATOM 797 O O . ARG A 1 99 ? 18.379 7.617 -16.683 1.00 86.25 99 ARG A O 1
ATOM 804 N N . TYR A 1 100 ? 17.590 5.618 -16.010 1.00 89.75 100 TYR A N 1
ATOM 805 C CA . TYR A 1 100 ? 17.224 6.021 -14.654 1.00 89.75 100 TYR A CA 1
ATOM 806 C C . TYR A 1 100 ? 17.990 5.207 -13.595 1.00 89.75 100 TYR A C 1
ATOM 808 O O . TYR A 1 100 ? 17.548 4.120 -13.218 1.00 89.75 100 TYR A O 1
ATOM 816 N N . PRO A 1 101 ? 19.080 5.750 -13.012 1.00 90.94 101 PRO A N 1
ATOM 817 C CA . PRO A 1 101 ? 19.893 5.039 -12.016 1.00 90.94 101 PRO A CA 1
ATOM 818 C C . PRO A 1 101 ? 19.119 4.553 -10.781 1.00 90.94 101 PRO A C 1
ATOM 820 O O . PRO A 1 101 ? 19.525 3.607 -10.106 1.00 90.94 101 PRO A O 1
ATOM 823 N N . LYS A 1 102 ? 18.003 5.208 -10.433 1.00 92.62 102 LYS A N 1
ATOM 824 C CA . LYS A 1 102 ? 17.136 4.755 -9.339 1.00 92.62 102 LYS A CA 1
ATOM 825 C C . LYS A 1 102 ? 16.332 3.510 -9.725 1.00 92.62 102 LYS A C 1
ATOM 827 O O . LYS A 1 102 ? 16.178 2.627 -8.886 1.00 92.62 102 LYS A O 1
ATOM 832 N N . LEU A 1 103 ? 15.873 3.420 -10.975 1.00 92.56 103 LEU A N 1
ATOM 833 C CA . LEU A 1 103 ? 15.183 2.239 -11.493 1.00 92.56 103 LEU A CA 1
ATOM 834 C C . LEU A 1 103 ? 16.124 1.031 -11.529 1.00 92.56 103 LEU A C 1
ATOM 836 O O . LEU A 1 103 ? 15.744 -0.032 -11.052 1.00 92.56 103 LEU A O 1
ATOM 840 N N . GLU A 1 104 ? 17.367 1.210 -11.983 1.00 93.19 104 GLU A N 1
ATOM 841 C CA . GLU A 1 104 ? 18.399 0.163 -11.935 1.00 93.19 104 GLU A CA 1
ATOM 842 C C . GLU A 1 104 ? 18.553 -0.414 -10.515 1.00 93.19 104 GLU A C 1
ATOM 844 O O . GLU A 1 104 ? 18.415 -1.619 -10.310 1.00 93.19 104 GLU A O 1
ATOM 849 N N . LYS A 1 105 ? 18.700 0.447 -9.497 1.00 94.44 105 LYS A N 1
ATOM 850 C CA . LYS A 1 105 ? 18.798 0.021 -8.086 1.00 94.44 105 LYS A CA 1
ATOM 851 C C . LYS A 1 105 ? 17.549 -0.695 -7.570 1.00 94.44 105 LYS A C 1
ATOM 853 O O . LYS A 1 105 ? 17.665 -1.589 -6.733 1.00 94.44 105 LYS A O 1
ATOM 858 N N . ILE A 1 106 ? 16.359 -0.275 -8.001 1.00 95.25 106 ILE A N 1
ATOM 859 C CA . ILE A 1 106 ? 15.095 -0.944 -7.652 1.00 95.25 106 ILE A CA 1
ATOM 860 C C . ILE A 1 106 ? 15.101 -2.371 -8.207 1.00 95.25 106 ILE A C 1
ATOM 862 O O . ILE A 1 106 ? 14.803 -3.312 -7.471 1.00 95.25 106 ILE A O 1
ATOM 866 N N . LEU A 1 107 ? 15.494 -2.536 -9.471 1.00 94.56 107 LEU A N 1
ATOM 867 C CA . LEU A 1 107 ? 15.537 -3.830 -10.150 1.00 94.56 107 LEU A CA 1
ATOM 868 C C . LEU A 1 107 ? 16.598 -4.765 -9.565 1.00 94.56 107 LEU A C 1
ATOM 870 O O . LEU A 1 107 ? 16.323 -5.948 -9.383 1.00 94.56 107 LEU A O 1
ATOM 874 N N . GLU A 1 108 ? 17.777 -4.252 -9.206 1.00 94.81 108 GLU A N 1
ATOM 875 C CA . GLU A 1 108 ? 18.813 -5.029 -8.509 1.00 94.81 108 GLU A CA 1
ATOM 876 C C . GLU A 1 108 ? 18.333 -5.556 -7.151 1.00 94.81 108 GLU A C 1
ATOM 878 O O . GLU A 1 108 ? 18.663 -6.673 -6.755 1.00 94.81 108 GLU A O 1
ATOM 883 N N . ARG A 1 109 ? 17.542 -4.755 -6.428 1.00 95.12 109 ARG A N 1
ATOM 884 C CA . ARG A 1 109 ? 16.962 -5.137 -5.132 1.00 95.12 109 ARG A CA 1
ATOM 885 C C . ARG A 1 109 ? 15.727 -6.024 -5.270 1.00 95.12 109 ARG A C 1
ATOM 887 O O . ARG A 1 109 ? 15.330 -6.639 -4.284 1.00 95.12 109 ARG A O 1
ATOM 894 N N . GLY A 1 110 ? 15.095 -6.041 -6.443 1.00 95.62 110 GLY A N 1
ATOM 895 C CA . GLY A 1 110 ? 13.809 -6.696 -6.679 1.00 95.62 110 GLY A CA 1
ATOM 896 C C . GLY A 1 110 ? 12.629 -6.025 -5.966 1.00 95.62 110 GLY A C 1
ATOM 897 O O . GLY A 1 110 ? 11.570 -6.639 -5.824 1.00 95.62 110 GLY A O 1
ATOM 898 N N . GLN A 1 111 ? 12.796 -4.795 -5.463 1.00 95.12 111 GLN A N 1
ATOM 899 C CA . GLN A 1 111 ? 11.755 -4.084 -4.719 1.00 95.12 111 GLN A CA 1
ATOM 900 C C . GLN A 1 111 ? 11.931 -2.563 -4.720 1.00 95.12 111 GLN A C 1
ATOM 902 O O . GLN A 1 111 ? 13.049 -2.042 -4.738 1.00 95.12 111 GLN A O 1
ATOM 907 N N . ALA A 1 112 ? 10.809 -1.855 -4.607 1.00 95.12 112 ALA A N 1
ATOM 908 C CA . ALA A 1 112 ? 10.737 -0.410 -4.425 1.00 95.12 112 ALA A CA 1
ATOM 909 C C . ALA A 1 112 ? 10.023 -0.069 -3.114 1.00 95.12 112 ALA A C 1
ATOM 911 O O . ALA A 1 112 ? 9.059 -0.737 -2.745 1.00 95.12 112 ALA A O 1
ATOM 912 N N . TYR A 1 113 ? 10.467 0.989 -2.434 1.00 95.94 113 TYR A N 1
ATOM 913 C CA . TYR A 1 113 ? 9.694 1.607 -1.358 1.00 95.94 113 TYR A CA 1
ATOM 914 C C . TYR A 1 113 ? 8.794 2.667 -1.984 1.00 95.94 113 TYR A C 1
ATOM 916 O O . TYR A 1 113 ? 9.255 3.762 -2.275 1.00 95.94 113 TYR A O 1
ATOM 924 N N . ALA A 1 114 ? 7.551 2.297 -2.275 1.00 96.31 114 ALA A N 1
ATOM 925 C CA . ALA A 1 114 ? 6.666 3.061 -3.142 1.00 96.31 114 ALA A CA 1
ATOM 926 C C . ALA A 1 114 ? 5.496 3.670 -2.369 1.00 96.31 114 ALA A C 1
ATOM 928 O O . ALA A 1 114 ? 5.101 3.192 -1.302 1.00 96.31 114 ALA A O 1
ATOM 929 N N . SER A 1 115 ? 4.887 4.693 -2.963 1.00 96.56 115 SER A N 1
ATOM 930 C CA . SER A 1 115 ? 3.577 5.174 -2.551 1.00 96.56 115 SER A CA 1
ATOM 931 C C . SER A 1 115 ? 2.485 4.226 -3.041 1.00 96.56 115 SER A C 1
ATOM 933 O O . SER A 1 115 ? 2.405 3.926 -4.234 1.00 96.56 115 SER A O 1
ATOM 935 N N . LEU A 1 116 ? 1.640 3.753 -2.128 1.00 97.81 116 LEU A N 1
ATOM 936 C CA . LEU A 1 116 ? 0.462 2.951 -2.430 1.00 97.81 116 LEU A CA 1
ATOM 937 C C . LEU A 1 116 ? -0.800 3.770 -2.143 1.00 97.81 116 LEU A C 1
ATOM 939 O O . LEU A 1 116 ? -0.895 4.488 -1.145 1.00 97.81 116 LEU A O 1
ATOM 943 N N . SER A 1 117 ? -1.792 3.667 -3.022 1.00 95.75 117 SER A N 1
ATOM 944 C CA . SER A 1 117 ? -3.085 4.334 -2.856 1.00 95.75 117 SER A CA 1
ATOM 945 C C . SER A 1 117 ? -4.226 3.381 -3.173 1.00 95.75 117 SER A C 1
ATOM 947 O O . SER A 1 117 ? -4.246 2.731 -4.224 1.00 95.75 117 SER A O 1
ATOM 949 N N . TRP A 1 118 ? -5.207 3.323 -2.277 1.00 96.75 118 TRP A N 1
ATOM 950 C CA . TRP A 1 118 ? -6.432 2.570 -2.501 1.00 96.75 118 TRP A CA 1
ATOM 951 C C . TRP A 1 118 ? -7.294 3.256 -3.569 1.00 96.75 118 TRP A C 1
ATOM 953 O O . TRP A 1 118 ? -7.702 4.400 -3.394 1.00 96.75 118 TRP A O 1
ATOM 963 N N . ILE A 1 119 ? -7.615 2.552 -4.660 1.00 96.25 119 ILE A N 1
ATOM 964 C CA . ILE A 1 119 ? -8.601 3.014 -5.654 1.00 96.25 119 ILE A CA 1
ATOM 965 C C . ILE A 1 119 ? -9.886 2.192 -5.531 1.00 96.25 119 ILE A C 1
ATOM 967 O O . ILE A 1 119 ? -10.985 2.739 -5.479 1.00 96.25 119 ILE A O 1
ATOM 971 N N . SER A 1 120 ? -9.756 0.867 -5.475 1.00 95.94 120 SER A N 1
ATOM 972 C CA . SER A 1 120 ? -10.858 -0.075 -5.246 1.00 95.94 120 SER A CA 1
ATOM 973 C C . SER A 1 120 ? -10.310 -1.419 -4.760 1.00 95.94 120 SER A C 1
ATOM 975 O O . SER A 1 120 ? -9.096 -1.609 -4.763 1.00 95.94 120 SER A O 1
ATOM 977 N N . GLU A 1 121 ? -11.190 -2.364 -4.411 1.00 95.06 121 GLU A N 1
ATOM 978 C CA . GLU A 1 121 ? -10.812 -3.684 -3.876 1.00 95.06 121 GLU A CA 1
ATOM 979 C C . GLU A 1 121 ? -9.693 -4.365 -4.678 1.00 95.06 121 GLU A C 1
ATOM 981 O O . GLU A 1 121 ? -8.725 -4.823 -4.084 1.00 95.06 121 GLU A O 1
ATOM 986 N N . ASN A 1 122 ? -9.787 -4.365 -6.012 1.00 96.62 122 ASN A N 1
ATOM 987 C CA . ASN A 1 122 ? -8.822 -5.003 -6.917 1.00 96.62 122 ASN A CA 1
ATOM 988 C C . ASN A 1 122 ? -7.952 -3.997 -7.683 1.00 96.62 122 ASN A C 1
ATOM 990 O O . ASN A 1 122 ? -7.449 -4.303 -8.763 1.00 96.62 122 ASN A O 1
ATOM 994 N N . LYS A 1 123 ? -7.813 -2.774 -7.165 1.00 97.50 123 LYS A N 1
ATOM 995 C CA . LYS A 1 123 ? -7.002 -1.736 -7.802 1.00 97.50 123 LYS A CA 1
ATOM 996 C C . LYS A 1 123 ? -6.314 -0.885 -6.746 1.00 97.50 123 LYS A C 1
ATOM 998 O O . LYS A 1 123 ? -6.894 0.069 -6.228 1.00 97.50 123 LYS A O 1
ATOM 1003 N N . ILE A 1 124 ? -5.065 -1.223 -6.469 1.00 98.00 124 ILE A N 1
ATOM 1004 C CA . ILE A 1 124 ? -4.154 -0.465 -5.617 1.00 98.00 124 ILE A CA 1
ATOM 1005 C C . ILE A 1 124 ? -3.128 0.191 -6.525 1.00 98.00 124 ILE A C 1
ATOM 1007 O O . ILE A 1 124 ? -2.371 -0.497 -7.206 1.00 98.00 124 ILE A O 1
ATOM 1011 N N . LYS A 1 125 ? -3.119 1.520 -6.576 1.00 97.56 125 LYS A N 1
ATOM 1012 C CA . LYS A 1 125 ? -2.125 2.251 -7.358 1.00 97.56 125 LYS A CA 1
ATOM 1013 C C . LYS A 1 125 ? -0.793 2.207 -6.622 1.00 97.56 125 LYS A C 1
ATOM 1015 O O . LYS A 1 125 ? -0.753 2.510 -5.436 1.00 97.56 125 LYS A O 1
ATOM 1020 N N . VAL A 1 126 ? 0.268 1.880 -7.340 1.00 97.31 126 VAL A N 1
ATOM 1021 C CA . VAL A 1 126 ? 1.657 1.959 -6.891 1.00 97.31 126 VAL A CA 1
ATOM 1022 C C . VAL A 1 126 ? 2.320 3.092 -7.658 1.00 97.31 126 VAL A C 1
ATOM 1024 O O . VAL A 1 126 ? 2.144 3.195 -8.873 1.00 97.31 126 VAL A O 1
ATOM 1027 N N . LYS A 1 127 ? 3.063 3.946 -6.962 1.00 95.75 127 LYS A N 1
ATOM 1028 C CA . LYS A 1 127 ? 3.795 5.061 -7.555 1.00 95.75 127 LYS A CA 1
ATOM 1029 C C . LYS A 1 127 ? 5.141 5.228 -6.860 1.00 95.75 127 LYS A C 1
ATOM 1031 O O . LYS A 1 127 ? 5.176 5.411 -5.649 1.00 95.75 127 LYS A O 1
ATOM 1036 N N . GLU A 1 128 ? 6.228 5.214 -7.619 1.00 94.56 128 GLU A N 1
ATOM 1037 C CA . GLU A 1 128 ? 7.565 5.528 -7.108 1.00 94.56 128 GLU A CA 1
ATOM 1038 C C . GLU A 1 128 ? 8.277 6.510 -8.032 1.00 94.56 128 GLU A C 1
ATOM 1040 O O . GLU A 1 128 ? 8.255 6.355 -9.251 1.00 94.56 128 GLU A O 1
ATOM 1045 N N . CYS A 1 129 ? 8.886 7.548 -7.461 1.00 91.12 129 CYS A N 1
ATOM 1046 C CA . CYS A 1 129 ? 9.673 8.504 -8.238 1.00 91.12 129 CYS A CA 1
ATOM 1047 C C . CYS A 1 129 ? 10.973 7.823 -8.677 1.00 91.12 129 CYS A C 1
ATOM 1049 O O . CYS A 1 129 ? 11.695 7.309 -7.824 1.00 91.12 129 CYS A O 1
ATOM 1051 N N . ILE A 1 130 ? 11.286 7.813 -9.973 1.00 89.50 130 ILE A N 1
ATOM 1052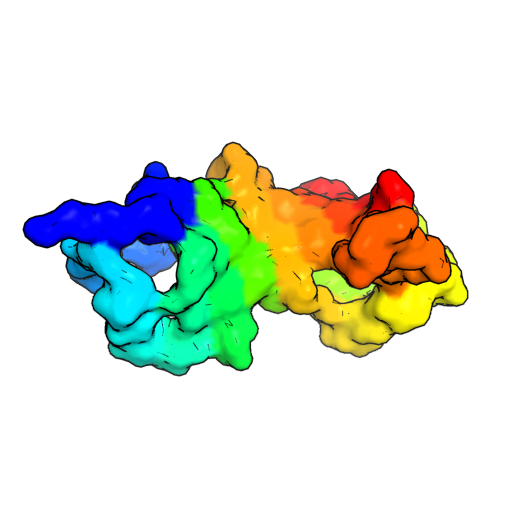 C CA . ILE A 1 130 ? 12.512 7.200 -10.519 1.00 89.50 130 ILE A CA 1
ATOM 1053 C C . ILE A 1 130 ? 13.498 8.226 -11.085 1.00 89.50 130 ILE A C 1
ATOM 1055 O O . ILE A 1 130 ? 14.672 7.898 -11.262 1.00 89.50 130 ILE A O 1
ATOM 1059 N N . ALA A 1 131 ? 13.051 9.462 -11.293 1.00 86.56 131 ALA A N 1
ATOM 1060 C CA . ALA A 1 131 ? 13.899 10.614 -11.549 1.00 86.56 131 ALA A CA 1
ATOM 1061 C C . ALA A 1 131 ? 13.270 11.855 -10.916 1.00 86.56 131 ALA A C 1
ATOM 1063 O O . ALA A 1 131 ? 12.108 12.172 -11.169 1.00 86.56 131 ALA A O 1
ATOM 1064 N N . GLU A 1 132 ? 14.052 12.535 -10.085 1.00 78.44 132 GLU A N 1
ATOM 1065 C CA . GLU A 1 132 ? 13.778 13.922 -9.724 1.00 78.44 132 GLU A CA 1
ATOM 1066 C C . GLU A 1 132 ? 14.242 14.795 -10.888 1.00 78.44 132 GLU A C 1
ATOM 1068 O O . GLU A 1 132 ? 15.199 14.430 -11.579 1.00 78.44 132 GLU A O 1
ATOM 1073 N N . GLY A 1 133 ? 13.553 15.902 -11.140 1.00 66.69 133 GLY A N 1
ATOM 1074 C CA . GLY A 1 133 ? 13.955 16.810 -12.195 1.00 66.69 133 GLY A CA 1
ATOM 1075 C C . GLY A 1 133 ? 15.287 17.510 -11.968 1.00 66.69 133 GLY A C 1
ATOM 1076 O O . GLY A 1 133 ? 16.071 17.189 -11.076 1.00 66.69 133 GLY A O 1
ATOM 1077 N N . TYR A 1 134 ? 15.584 18.481 -12.823 1.00 56.72 134 TYR A N 1
ATOM 1078 C CA . TYR A 1 134 ? 16.848 19.226 -12.753 1.00 56.72 134 TYR A CA 1
ATOM 1079 C C . TYR A 1 134 ? 16.670 20.695 -12.378 1.00 56.72 134 TYR A C 1
ATOM 1081 O O . TYR A 1 134 ? 17.626 21.330 -11.932 1.00 56.72 134 TYR A O 1
ATOM 1089 N N . ASN A 1 135 ? 15.456 21.224 -12.518 1.00 54.22 135 ASN A N 1
ATOM 1090 C CA . ASN A 1 135 ? 15.139 22.599 -12.175 1.00 54.22 135 ASN A CA 1
ATOM 1091 C C . ASN A 1 135 ? 14.252 22.589 -10.932 1.00 54.22 135 ASN A C 1
ATOM 1093 O O . ASN A 1 135 ? 13.159 22.031 -10.961 1.00 54.22 135 ASN A O 1
ATOM 1097 N N . GLY A 1 136 ? 14.743 23.189 -9.846 1.00 53.88 136 GLY A N 1
ATOM 1098 C CA . GLY A 1 136 ? 13.857 23.609 -8.767 1.00 53.88 136 GLY A CA 1
ATOM 1099 C C . GLY A 1 136 ? 12.805 24.560 -9.331 1.00 53.88 136 GLY A C 1
ATOM 1100 O O . GLY A 1 136 ? 13.079 25.306 -10.279 1.00 53.88 136 GLY A O 1
ATOM 1101 N N . ASP A 1 137 ? 11.611 24.509 -8.770 1.00 55.28 137 ASP A N 1
ATOM 1102 C CA . ASP A 1 137 ? 10.615 25.551 -8.958 1.00 55.28 137 ASP A CA 1
ATOM 1103 C C . ASP A 1 137 ? 11.204 26.944 -8.647 1.00 55.28 137 ASP A C 1
ATOM 1105 O O . ASP A 1 137 ? 12.125 27.112 -7.840 1.00 55.28 137 ASP A O 1
ATOM 1109 N N . GLU A 1 138 ? 10.709 27.977 -9.339 1.00 53.94 138 GLU A N 1
ATOM 1110 C CA . GLU A 1 138 ? 11.199 29.360 -9.191 1.00 53.94 138 GLU A CA 1
ATOM 1111 C C . GLU A 1 138 ? 11.039 29.915 -7.758 1.00 53.94 138 GLU A C 1
ATOM 1113 O O . GLU A 1 138 ? 11.619 30.955 -7.433 1.00 53.94 138 GLU A O 1
ATOM 1118 N N . ASP A 1 139 ? 10.272 29.243 -6.893 1.00 62.16 139 ASP A N 1
ATOM 1119 C CA . ASP A 1 139 ? 10.049 29.614 -5.494 1.00 62.16 139 ASP A CA 1
ATOM 1120 C C . ASP A 1 139 ? 11.009 28.925 -4.499 1.00 62.16 139 ASP A C 1
ATOM 1122 O O . ASP A 1 139 ? 11.008 29.271 -3.312 1.00 62.16 139 ASP A O 1
ATOM 1126 N N . GLY A 1 140 ? 11.891 28.038 -4.977 1.00 49.25 140 GLY A N 1
ATOM 1127 C CA . GLY A 1 140 ? 12.945 27.407 -4.185 1.00 49.25 140 GLY A CA 1
ATOM 1128 C C . GLY A 1 140 ? 12.472 26.269 -3.276 1.00 49.25 140 GLY A C 1
ATOM 1129 O O . GLY A 1 140 ? 13.200 25.922 -2.338 1.00 49.25 140 GLY A O 1
ATOM 1130 N N . TYR A 1 141 ? 11.298 25.685 -3.534 1.00 49.12 141 TYR A N 1
ATOM 1131 C CA . TYR A 1 141 ? 10.712 24.580 -2.774 1.00 49.12 141 TYR A CA 1
ATOM 1132 C C . TYR A 1 141 ? 10.732 23.243 -3.525 1.00 49.12 141 TYR A C 1
ATOM 1134 O O . TYR A 1 141 ? 9.758 22.501 -3.576 1.00 49.12 141 TYR A O 1
ATOM 1142 N N . GLY A 1 142 ? 11.940 22.812 -3.875 1.00 55.22 142 GLY A N 1
ATOM 1143 C CA . GLY A 1 142 ? 12.202 21.428 -4.241 1.00 55.22 142 GLY A CA 1
ATOM 1144 C C . GLY A 1 142 ? 12.121 21.172 -5.738 1.00 55.22 142 GLY A C 1
ATOM 1145 O O . GLY A 1 142 ? 11.639 21.952 -6.545 1.00 55.22 142 GLY A O 1
ATOM 1146 N N . VAL A 1 143 ? 12.726 20.064 -6.124 1.00 57.91 143 VAL A N 1
ATOM 1147 C CA . VAL A 1 143 ? 12.777 19.640 -7.512 1.00 57.91 143 VAL A CA 1
ATOM 1148 C C . VAL A 1 143 ? 11.538 18.791 -7.765 1.00 57.91 143 VAL A C 1
ATOM 1150 O O . VAL A 1 143 ? 11.361 17.761 -7.105 1.00 57.91 143 VAL A O 1
ATOM 1153 N N . GLU A 1 144 ? 10.672 19.210 -8.690 1.00 59.25 144 GLU A N 1
ATOM 1154 C CA . GLU A 1 144 ? 9.528 18.386 -9.070 1.00 59.25 144 GLU A CA 1
ATOM 1155 C C . GLU A 1 144 ? 10.017 17.044 -9.652 1.00 59.25 144 GLU A C 1
ATOM 1157 O O . GLU A 1 144 ? 11.017 16.980 -10.371 1.00 59.25 144 GLU A O 1
ATOM 1162 N N . PRO A 1 145 ? 9.369 15.928 -9.304 1.00 62.41 145 PRO A N 1
ATOM 1163 C CA . PRO A 1 145 ? 9.718 14.629 -9.853 1.00 62.41 145 PRO A CA 1
ATOM 1164 C C . PRO A 1 145 ? 9.316 14.526 -11.329 1.00 62.41 145 PRO A C 1
ATOM 1166 O O . PRO A 1 145 ? 8.134 14.364 -11.632 1.00 62.41 145 PRO A O 1
ATOM 1169 N N . ASP A 1 146 ? 10.327 14.552 -12.201 1.00 75.38 146 ASP A N 1
ATOM 1170 C CA . ASP A 1 146 ? 10.222 14.495 -13.666 1.00 75.38 146 ASP A CA 1
ATOM 1171 C C . ASP A 1 146 ? 9.854 13.112 -14.207 1.00 75.38 146 ASP A C 1
ATOM 1173 O O . ASP A 1 146 ? 9.518 12.978 -15.380 1.00 75.38 146 ASP A O 1
ATOM 1177 N N . THR A 1 147 ? 10.002 12.034 -13.430 1.00 88.00 147 THR A N 1
ATOM 1178 C CA . THR A 1 147 ? 9.592 10.707 -13.908 1.00 88.00 147 THR A CA 1
ATOM 1179 C C . THR A 1 147 ? 9.168 9.776 -12.780 1.00 88.00 147 THR A C 1
ATOM 1181 O O . THR A 1 147 ? 9.872 9.561 -11.788 1.00 88.00 147 THR A O 1
ATOM 1184 N N . TRP A 1 148 ? 8.028 9.129 -12.987 1.00 92.31 148 TRP A N 1
ATOM 1185 C CA . TRP A 1 148 ? 7.392 8.203 -12.066 1.00 92.31 148 TRP A CA 1
ATOM 1186 C C . TRP A 1 148 ? 7.241 6.816 -12.674 1.00 92.31 148 TRP A C 1
ATOM 1188 O O . TRP A 1 148 ? 6.769 6.676 -13.794 1.00 92.31 148 TRP A O 1
ATOM 1198 N N . MET A 1 149 ? 7.538 5.786 -11.890 1.00 95.00 149 MET A N 1
ATOM 11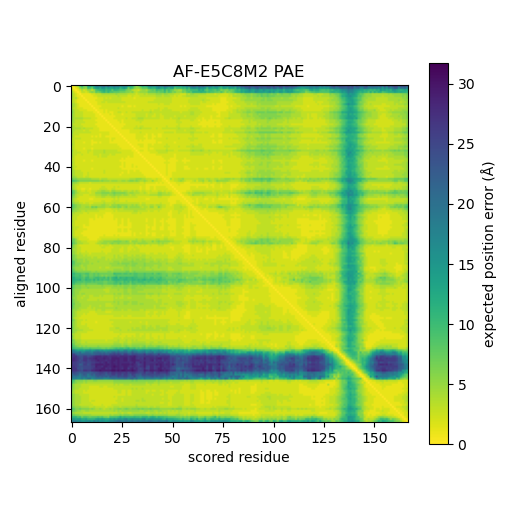99 C CA . MET A 1 149 ? 7.106 4.417 -12.148 1.00 95.00 149 MET A CA 1
ATOM 1200 C C . MET A 1 149 ? 5.716 4.213 -11.540 1.00 95.00 149 MET A C 1
ATOM 1202 O O . MET A 1 149 ? 5.529 4.426 -10.338 1.00 95.00 149 MET A O 1
ATOM 1206 N N . ILE A 1 150 ? 4.738 3.814 -12.352 1.00 96.88 150 ILE A N 1
ATOM 1207 C CA . ILE A 1 150 ? 3.336 3.657 -11.949 1.00 96.88 150 ILE A CA 1
ATOM 1208 C C . ILE A 1 150 ? 2.840 2.266 -12.328 1.00 96.88 150 ILE A C 1
ATOM 1210 O O . ILE A 1 150 ? 3.046 1.815 -13.446 1.00 96.88 150 ILE A O 1
ATOM 1214 N N . GLY A 1 151 ? 2.140 1.600 -11.413 1.00 97.62 151 GLY A N 1
ATOM 1215 C CA . GLY A 1 151 ? 1.486 0.317 -11.675 1.00 97.62 151 GLY A CA 1
ATOM 1216 C C . GLY A 1 151 ? 0.228 0.139 -10.835 1.00 97.62 151 GLY A C 1
ATOM 1217 O O . GLY A 1 151 ? -0.096 0.978 -9.989 1.00 97.62 151 GLY A O 1
ATOM 1218 N N . TYR A 1 152 ? -0.490 -0.960 -11.063 1.00 98.06 152 TYR A N 1
ATOM 1219 C CA . TYR A 1 152 ? -1.706 -1.289 -10.320 1.00 98.06 152 TYR A CA 1
ATOM 1220 C C . TYR A 1 152 ? -1.663 -2.733 -9.831 1.00 98.06 152 TYR A C 1
ATOM 1222 O O . TYR A 1 152 ? -1.562 -3.650 -10.636 1.00 98.06 152 TYR A O 1
ATOM 1230 N N . LEU A 1 153 ? -1.771 -2.943 -8.523 1.00 98.06 153 LEU A N 1
ATOM 1231 C CA . LEU A 1 153 ? -1.861 -4.271 -7.917 1.00 98.06 153 LEU A CA 1
ATOM 1232 C C . LEU A 1 153 ? -3.329 -4.621 -7.644 1.00 98.06 153 LEU A C 1
ATOM 1234 O O . LEU A 1 153 ? -4.135 -3.739 -7.329 1.00 98.06 153 LEU A O 1
ATOM 1238 N N . ASN A 1 154 ? -3.682 -5.901 -7.747 1.00 97.44 154 ASN A N 1
ATOM 1239 C CA . ASN A 1 154 ? -4.954 -6.406 -7.227 1.00 97.44 154 ASN A CA 1
ATOM 1240 C C . ASN A 1 154 ? -4.866 -6.677 -5.711 1.00 97.44 154 ASN A C 1
ATOM 1242 O O . ASN A 1 154 ? -3.851 -6.388 -5.070 1.00 97.44 154 ASN A O 1
ATOM 1246 N N . LYS A 1 155 ? -5.933 -7.229 -5.120 1.00 96.25 155 LYS A N 1
ATOM 1247 C CA . LYS A 1 155 ? -5.963 -7.516 -3.680 1.00 96.25 155 LYS A CA 1
ATOM 1248 C C . LYS A 1 155 ? -5.000 -8.612 -3.243 1.00 96.25 155 LYS A C 1
ATOM 1250 O O . LYS A 1 155 ? -4.604 -8.627 -2.085 1.00 96.25 155 LYS A O 1
ATOM 1255 N N . GLU A 1 156 ? -4.592 -9.489 -4.153 1.00 96.88 156 GLU A N 1
ATOM 1256 C CA . GLU A 1 156 ? -3.573 -10.514 -3.923 1.00 96.88 156 GLU A CA 1
ATOM 1257 C C . GLU A 1 156 ? -2.139 -9.992 -4.128 1.00 96.88 156 GLU A C 1
ATOM 1259 O O . GLU A 1 156 ? -1.186 -10.749 -3.967 1.00 96.88 156 GLU A O 1
ATOM 1264 N N . GLY A 1 157 ? -1.963 -8.714 -4.483 1.00 96.19 157 GLY A N 1
ATOM 1265 C CA . GLY A 1 157 ? -0.641 -8.104 -4.663 1.00 96.19 157 GLY A CA 1
ATOM 1266 C C . GLY A 1 157 ? -0.012 -8.414 -6.011 1.00 96.19 157 GLY A C 1
ATOM 1267 O O . GLY A 1 157 ? 1.172 -8.164 -6.219 1.00 96.19 157 GLY A O 1
ATOM 1268 N N . VAL A 1 158 ? -0.809 -8.938 -6.940 1.00 97.12 158 VAL A N 1
ATOM 1269 C CA . VAL A 1 158 ? -0.397 -9.263 -8.299 1.00 97.12 158 VAL A CA 1
ATOM 1270 C C . VAL A 1 158 ? -0.565 -8.036 -9.183 1.00 97.12 158 VAL A C 1
ATOM 1272 O O . VAL A 1 158 ? -1.653 -7.452 -9.271 1.00 97.12 158 VAL A O 1
ATOM 1275 N N . LEU A 1 159 ? 0.512 -7.676 -9.877 1.00 97.69 159 LEU A N 1
ATOM 1276 C CA . LEU A 1 159 ? 0.518 -6.597 -10.854 1.00 97.69 159 LEU A CA 1
ATOM 1277 C C . LEU A 1 159 ? -0.463 -6.877 -11.994 1.00 97.69 159 LEU A C 1
ATOM 1279 O O . LEU A 1 159 ? -0.464 -7.940 -12.611 1.00 97.69 159 LEU A O 1
ATOM 1283 N N . GLN A 1 160 ? -1.314 -5.895 -12.260 1.00 97.06 160 GLN A N 1
ATOM 1284 C CA . GLN A 1 160 ? -2.274 -5.894 -13.348 1.00 97.06 160 GLN A CA 1
ATOM 1285 C C . GLN A 1 160 ? -1.638 -5.182 -14.545 1.00 97.06 160 GLN A C 1
ATOM 1287 O O . GLN A 1 160 ? -1.676 -3.955 -14.632 1.00 97.06 160 GLN A O 1
ATOM 1292 N N . GLY A 1 161 ? -1.037 -5.955 -15.452 1.00 95.50 161 GLY A N 1
ATOM 1293 C CA . GLY A 1 161 ? -0.281 -5.427 -16.590 1.00 95.50 161 GLY A CA 1
ATOM 1294 C C . GLY A 1 161 ? 1.193 -5.239 -16.244 1.00 95.50 161 GLY A C 1
ATOM 1295 O O . GLY A 1 161 ? 1.839 -6.186 -15.803 1.00 95.50 161 GLY A O 1
ATOM 1296 N N . SER A 1 162 ? 1.710 -4.033 -16.455 1.00 96.75 162 SER A N 1
ATOM 1297 C CA . SER A 1 162 ? 3.109 -3.672 -16.223 1.00 96.75 162 SER A CA 1
ATOM 1298 C C . SER A 1 162 ? 3.228 -2.332 -15.491 1.00 96.75 162 SER A C 1
ATOM 1300 O O . SER A 1 162 ? 2.275 -1.556 -15.402 1.00 96.75 162 SER A O 1
ATOM 1302 N N . PHE A 1 163 ? 4.410 -2.064 -14.947 1.00 96.62 163 PHE A N 1
ATOM 1303 C CA . PHE A 1 163 ? 4.807 -0.741 -14.503 1.00 96.62 163 PHE A CA 1
ATOM 1304 C C . PHE A 1 163 ? 5.171 0.120 -15.711 1.00 96.62 163 PHE A C 1
ATOM 1306 O O . PHE A 1 163 ? 6.024 -0.247 -16.521 1.00 96.62 163 PHE A O 1
ATOM 1313 N N . GLU A 1 164 ? 4.546 1.284 -15.806 1.00 95.06 164 GLU A N 1
ATOM 1314 C CA . GLU A 1 164 ? 4.784 2.279 -16.846 1.00 95.06 164 GLU A CA 1
ATOM 1315 C C . GLU A 1 164 ? 5.579 3.453 -16.270 1.00 95.06 164 GLU A C 1
ATOM 1317 O O . GLU A 1 164 ? 5.388 3.839 -15.113 1.00 95.06 164 GLU A O 1
ATOM 1322 N N . SER A 1 165 ? 6.465 4.037 -17.077 1.00 88.00 165 SER A N 1
ATOM 1323 C CA . SER A 1 165 ? 7.083 5.324 -16.764 1.00 88.00 165 SER A CA 1
ATOM 1324 C C . SER A 1 165 ? 6.185 6.459 -17.256 1.00 88.00 165 SER A C 1
ATOM 1326 O O . SER A 1 165 ? 5.852 6.500 -18.440 1.00 88.00 165 SER A O 1
ATOM 1328 N N . SER A 1 166 ? 5.839 7.392 -16.377 1.00 83.88 166 SER A N 1
ATOM 1329 C CA . SER A 1 166 ? 5.207 8.663 -16.736 1.00 83.88 166 SER A CA 1
ATOM 1330 C C . SER A 1 166 ? 6.174 9.787 -16.423 1.00 83.88 166 SER A C 1
ATOM 1332 O O . SER A 1 166 ? 6.627 9.882 -15.282 1.00 83.88 166 SER A O 1
ATOM 1334 N N . GLU A 1 167 ? 6.456 10.614 -17.422 1.00 73.56 167 GLU A N 1
ATOM 1335 C CA . GLU A 1 167 ? 6.957 11.975 -17.203 1.00 73.56 167 GLU A CA 1
ATOM 1336 C C . GLU A 1 167 ? 5.814 12.863 -16.671 1.00 73.56 167 GLU A C 1
ATOM 1338 O O . GLU A 1 167 ? 4.630 12.515 -16.930 1.00 73.56 167 GLU A O 1
#

Radius of gyration: 17.17 Å; Cα contacts (8 Å, |Δi|>4): 315; chains: 1; bounding box: 34×40×44 Å

Mean predicted aligned error: 5.27 Å

Foldseek 3Di:
DAADPLLVQFQPADQPPAPCPPPPVVVVSVPDRYQVSVQVSCCVPVVQQWHDDSLEIEGPHDDDLRVVLSSCRRGQRGKYFAKAFDECVQAPDSVCCVVFVQSVVCRVVRIDRWIWHDPDQFWIKTKDQRAFDDDDDPVNDGTHRQKIFIFTGTSNSDTDHHTYIDD

Solvent-accessible surface area (backbone atoms only — not comparable to full-atom values): 8914 Å² total; per-residue (Å²): 131,79,56,36,68,38,52,60,54,6,59,68,48,50,34,77,97,37,86,46,45,91,40,69,66,51,60,54,54,74,65,46,40,43,59,66,56,48,34,52,48,30,42,72,76,49,71,49,23,42,46,52,55,88,31,27,39,38,46,84,37,88,75,58,64,58,59,53,43,25,49,41,38,26,30,38,59,23,48,30,41,36,77,42,81,37,53,65,87,39,36,69,62,58,74,50,35,83,78,24,73,53,43,37,54,26,44,76,66,37,35,41,81,22,40,39,38,56,75,49,82,65,32,31,40,37,39,34,78,38,34,67,43,90,59,54,46,98,85,71,81,51,53,55,67,49,24,31,40,36,34,34,22,32,67,88,63,48,69,62,78,44,32,40,80,43,109